Protein AF-A0A662KW17-F1 (afdb_monomer_lite)

pLDDT: mean 83.24, std 11.3, range [50.25, 94.62]

Secondary structure (DSSP, 8-state):
--TTS-HHHHHHHHHHHHHHHHHHH------GGGGTTTTTTTTTTS-HHHHHHHHHHHH--

Structure (mmCIF, N/CA/C/O backbone):
data_AF-A0A662KW17-F1
#
_entry.id   AF-A0A662KW17-F1
#
loop_
_atom_site.group_PDB
_atom_site.id
_atom_site.type_symbol
_atom_site.label_atom_id
_atom_site.label_alt_id
_atom_site.label_comp_id
_atom_site.label_asym_id
_atom_site.label_entity_id
_atom_site.label_seq_id
_atom_site.pdbx_PDB_ins_code
_atom_site.Cartn_x
_atom_site.Cartn_y
_atom_site.Cartn_z
_atom_site.occupancy
_atom_site.B_iso_or_equiv
_atom_site.auth_seq_id
_atom_site.auth_comp_id
_atom_site.auth_asym_id
_atom_site.auth_atom_id
_atom_site.pdbx_PDB_model_num
ATOM 1 N N . MET A 1 1 ? -14.564 14.533 32.115 1.00 50.25 1 MET A N 1
ATOM 2 C CA . MET A 1 1 ? -13.745 15.186 31.072 1.00 50.25 1 MET A CA 1
ATOM 3 C C . MET A 1 1 ? -14.214 14.830 29.649 1.00 50.25 1 MET A C 1
ATOM 5 O O . MET A 1 1 ? -13.401 14.810 28.744 1.00 50.25 1 MET A O 1
ATOM 9 N N . PHE A 1 2 ? -15.515 14.564 29.439 1.00 52.44 2 PHE A N 1
ATOM 10 C CA . PHE A 1 2 ? -16.112 14.281 28.115 1.00 52.44 2 PHE A CA 1
ATOM 11 C C . PHE A 1 2 ? -17.228 15.276 27.746 1.00 52.44 2 PHE A C 1
ATOM 13 O O . PHE A 1 2 ? -17.779 15.216 26.661 1.00 52.44 2 PHE A O 1
ATOM 20 N N . GLN A 1 3 ? -17.568 16.194 28.657 1.00 55.22 3 GLN A N 1
ATOM 21 C CA . GLN A 1 3 ? -18.665 17.159 28.502 1.00 55.22 3 GLN A CA 1
ATOM 22 C C . GLN A 1 3 ? -18.221 18.490 27.866 1.00 55.22 3 GLN A C 1
ATOM 24 O O . GLN A 1 3 ? -18.998 19.434 27.851 1.00 55.22 3 GLN A O 1
ATOM 29 N N . GLN A 1 4 ? -16.973 18.585 27.396 1.00 65.56 4 GLN A N 1
ATOM 30 C CA . GLN A 1 4 ? -16.405 19.788 26.765 1.00 65.56 4 GLN A CA 1
ATOM 31 C C . GLN A 1 4 ? -16.116 19.605 25.269 1.00 65.56 4 GLN A C 1
ATOM 33 O O . GLN A 1 4 ? -15.587 20.522 24.657 1.00 65.56 4 GLN A O 1
ATOM 38 N N . LEU A 1 5 ? -16.419 18.431 24.710 1.00 69.25 5 LEU A N 1
ATOM 39 C CA . LEU A 1 5 ? -16.267 18.162 23.283 1.00 69.25 5 LEU A CA 1
ATOM 40 C C . LEU A 1 5 ? -17.587 18.464 22.589 1.00 69.25 5 LEU A C 1
ATOM 42 O O . LEU A 1 5 ? -18.639 18.010 23.061 1.00 69.25 5 LEU A O 1
ATOM 46 N N . GLU A 1 6 ? -17.517 19.188 21.480 1.00 82.56 6 GLU A N 1
ATOM 47 C CA . GLU A 1 6 ? -18.663 19.397 20.603 1.00 82.56 6 GLU A CA 1
ATOM 48 C C . GLU A 1 6 ? -19.161 18.048 20.070 1.00 82.56 6 GLU A C 1
ATOM 50 O O . GLU A 1 6 ? -18.416 17.068 19.977 1.00 82.56 6 GLU A O 1
ATOM 55 N N . VAL A 1 7 ? -20.448 17.970 19.730 1.00 83.88 7 VAL A N 1
ATOM 56 C CA . VAL A 1 7 ? -21.084 16.706 19.306 1.00 83.88 7 VAL A CA 1
ATOM 57 C C . VAL A 1 7 ? -20.347 16.071 18.120 1.00 83.88 7 VAL A C 1
ATOM 59 O O . VAL A 1 7 ? -20.210 14.852 18.059 1.00 83.88 7 VAL A O 1
ATOM 62 N N . GLU A 1 8 ? -19.819 16.888 17.211 1.00 86.19 8 GLU A N 1
ATOM 63 C CA . GLU A 1 8 ? -19.028 16.444 16.059 1.00 86.19 8 GLU A CA 1
ATOM 64 C C . GLU A 1 8 ? -17.703 15.783 16.470 1.00 86.19 8 GLU A C 1
ATOM 66 O O . GLU A 1 8 ? -17.349 14.719 15.964 1.00 86.19 8 GLU A O 1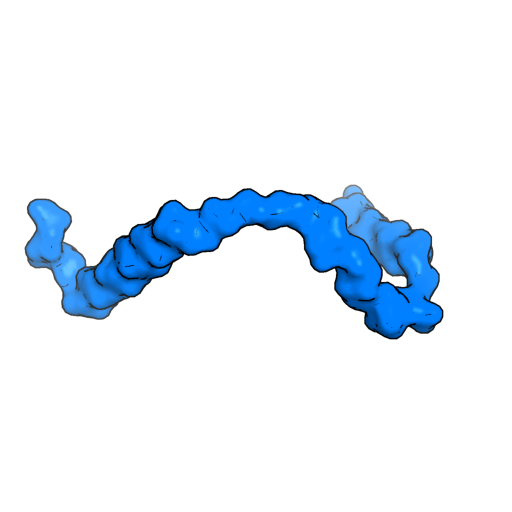
ATOM 71 N N . GLU A 1 9 ? -17.012 16.336 17.465 1.00 84.69 9 GLU A N 1
ATOM 72 C CA . GLU A 1 9 ? -15.773 15.760 17.996 1.00 84.69 9 GLU A CA 1
ATOM 73 C C . GLU A 1 9 ? -16.041 14.436 18.725 1.00 84.69 9 GLU A C 1
ATOM 75 O O . GLU A 1 9 ? -15.250 13.495 18.640 1.00 84.69 9 GLU A O 1
ATOM 80 N N . GLN A 1 10 ? -17.182 1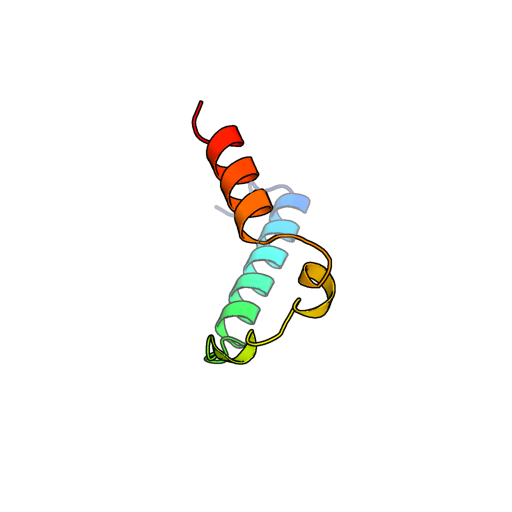4.331 19.413 1.00 85.62 10 GLN A N 1
ATOM 81 C CA . GLN A 1 10 ? -17.608 13.081 20.045 1.00 85.62 10 GLN A CA 1
ATOM 82 C C . GLN A 1 10 ? -17.907 11.995 19.007 1.00 85.62 10 GLN A C 1
ATOM 84 O O . GLN A 1 10 ? -17.559 10.834 19.229 1.00 85.62 10 GLN A O 1
ATOM 89 N N . LEU A 1 11 ? -18.524 12.360 17.879 1.00 89.19 11 LEU A N 1
ATOM 90 C CA . LEU A 1 11 ? -18.799 11.440 16.774 1.00 89.19 11 LEU A CA 1
ATOM 91 C C . LEU A 1 11 ? -17.505 10.955 16.114 1.00 89.19 11 LEU A C 1
ATOM 93 O O . LEU A 1 11 ? -17.334 9.745 15.965 1.00 89.19 11 LEU A O 1
ATOM 97 N N . HIS A 1 12 ? -16.566 11.856 15.820 1.00 87.69 12 HIS A N 1
ATOM 98 C CA . HIS A 1 12 ? -15.257 11.478 15.281 1.00 87.69 12 HIS A CA 1
ATOM 99 C C . HIS A 1 12 ? -14.478 10.557 16.219 1.00 87.69 12 HIS A C 1
ATOM 101 O O . HIS A 1 12 ? -13.952 9.530 15.792 1.00 87.69 12 HIS A O 1
ATOM 107 N N . LEU A 1 13 ? -14.477 10.851 17.521 1.00 89.50 13 LEU A N 1
ATOM 108 C CA . LEU A 1 13 ? -13.833 9.983 18.503 1.00 89.50 13 LEU A CA 1
ATOM 109 C C . LEU A 1 13 ? -14.450 8.575 18.511 1.00 89.50 13 LEU A C 1
ATOM 111 O O . LEU A 1 13 ? -13.748 7.577 18.688 1.00 89.50 13 LEU A O 1
ATOM 115 N N . LEU A 1 14 ? -15.767 8.482 18.327 1.00 92.94 14 LEU A N 1
ATOM 116 C CA . LEU A 1 14 ? -16.483 7.212 18.293 1.00 92.94 14 LEU A CA 1
ATOM 117 C C . LEU A 1 14 ? -16.135 6.412 17.028 1.00 92.94 14 LEU A C 1
ATOM 119 O O . LEU A 1 14 ? -15.905 5.204 17.119 1.00 92.94 14 LEU A O 1
ATOM 123 N N . GLU A 1 15 ? -16.016 7.073 15.877 1.00 92.25 15 GLU A N 1
ATOM 124 C CA . GLU A 1 15 ? -15.533 6.467 14.629 1.00 92.25 15 GLU A CA 1
ATOM 125 C C . GLU A 1 15 ? -14.104 5.931 14.767 1.00 92.25 15 GLU A C 1
ATOM 127 O O . GLU A 1 15 ? -13.848 4.769 14.429 1.00 92.25 15 GLU A O 1
ATOM 132 N N . ASP A 1 16 ? -13.202 6.721 15.349 1.00 90.12 16 ASP A N 1
ATOM 133 C CA . ASP A 1 16 ? -11.811 6.333 15.590 1.00 90.12 16 ASP A CA 1
ATOM 134 C C . ASP A 1 16 ? -11.713 5.127 16.529 1.00 90.12 16 ASP A C 1
ATOM 136 O O . ASP A 1 16 ? -10.971 4.171 16.274 1.00 90.12 16 ASP A O 1
ATOM 140 N N . LEU A 1 17 ? -12.504 5.120 17.605 1.00 91.12 17 LEU A N 1
ATOM 141 C CA . LEU A 1 17 ? -12.582 3.992 18.531 1.00 91.12 17 LEU A CA 1
ATOM 142 C C . LEU A 1 17 ? -13.077 2.725 17.827 1.00 91.12 17 LEU A C 1
ATOM 144 O O . LEU A 1 17 ? -12.494 1.650 18.005 1.00 91.12 17 LEU A O 1
ATOM 148 N N . VAL A 1 18 ? -14.108 2.837 16.989 1.00 90.88 18 VAL A N 1
ATOM 149 C CA . VAL A 1 18 ? -14.627 1.711 16.202 1.00 90.88 18 VAL A CA 1
ATOM 150 C C . VAL A 1 18 ? -13.576 1.201 15.213 1.00 90.88 18 VAL A C 1
ATOM 152 O O . VAL A 1 18 ? -13.379 -0.014 15.111 1.00 90.88 18 VAL A O 1
ATOM 155 N N . ALA A 1 19 ? -12.873 2.091 14.511 1.00 85.88 19 ALA A N 1
ATOM 156 C CA . ALA A 1 19 ? -11.806 1.734 13.579 1.00 85.88 19 ALA A CA 1
ATOM 157 C C . ALA A 1 19 ? -10.649 1.015 14.290 1.00 85.88 19 ALA A C 1
ATOM 159 O O . ALA A 1 19 ? -10.197 -0.042 13.837 1.00 85.88 19 ALA A O 1
ATOM 160 N N . MET A 1 20 ? -10.226 1.517 15.454 1.00 85.38 20 MET A N 1
ATOM 161 C CA . MET A 1 20 ? -9.189 0.887 16.271 1.00 85.38 20 MET A CA 1
ATOM 162 C C . MET A 1 20 ? -9.592 -0.509 16.750 1.00 85.38 20 MET A C 1
ATOM 164 O O . MET A 1 20 ? -8.780 -1.435 16.697 1.00 85.38 20 MET A O 1
ATOM 168 N N . VAL A 1 21 ? -10.833 -0.688 17.209 1.00 85.88 21 VAL A N 1
ATOM 169 C CA . VAL A 1 21 ? -11.324 -1.996 17.665 1.00 85.88 21 VAL A CA 1
ATOM 170 C C . VAL A 1 21 ? -11.403 -2.982 16.498 1.00 85.88 21 VAL A C 1
ATOM 172 O O . VAL A 1 21 ? -10.897 -4.098 16.622 1.00 85.88 21 VAL A O 1
ATOM 175 N N . LYS A 1 22 ? -11.941 -2.570 15.342 1.00 79.06 22 LYS A N 1
ATOM 176 C CA . LYS A 1 22 ? -11.975 -3.397 14.121 1.00 79.06 22 LYS A CA 1
ATOM 177 C C . LYS A 1 22 ? -10.572 -3.799 13.655 1.00 79.06 22 LYS A C 1
ATOM 179 O O . LYS A 1 22 ? -10.345 -4.957 13.314 1.00 79.06 22 LYS A O 1
ATOM 184 N N . GLY A 1 23 ? -9.610 -2.877 13.689 1.00 72.19 23 GLY A N 1
ATOM 185 C CA . GLY A 1 23 ? -8.218 -3.158 13.322 1.00 72.19 23 GLY A CA 1
ATOM 186 C C . GLY A 1 23 ? -7.521 -4.148 14.264 1.00 72.19 23 GLY A C 1
ATOM 187 O O . GLY A 1 23 ? -6.650 -4.906 13.837 1.00 72.19 23 GLY A O 1
ATOM 188 N N . ARG A 1 24 ? -7.921 -4.188 15.543 1.00 71.44 24 ARG A N 1
ATOM 189 C CA . ARG A 1 24 ? -7.404 -5.152 16.529 1.00 71.44 24 ARG A CA 1
ATOM 190 C C . ARG A 1 24 ? -7.998 -6.548 16.356 1.00 71.44 24 ARG A C 1
ATOM 192 O O . ARG A 1 24 ? -7.279 -7.524 16.544 1.00 71.44 24 ARG A O 1
ATOM 199 N N . THR A 1 25 ? -9.276 -6.656 15.997 1.00 64.75 25 THR A N 1
ATOM 200 C CA . THR A 1 25 ? -9.956 -7.954 15.830 1.00 64.75 25 THR A CA 1
ATOM 201 C C . THR A 1 25 ? -9.680 -8.611 14.476 1.00 64.75 25 THR A C 1
ATOM 203 O O . THR A 1 25 ? -9.781 -9.830 14.364 1.00 64.75 25 THR A O 1
ATOM 206 N N . LEU A 1 26 ? -9.280 -7.833 13.464 1.00 62.47 26 LEU A N 1
ATOM 207 C CA . LEU A 1 26 ? -9.034 -8.303 12.095 1.00 62.47 26 LEU A CA 1
ATOM 208 C C . LEU A 1 26 ? -7.556 -8.422 11.721 1.00 62.47 26 LEU A C 1
ATOM 210 O O . LEU A 1 26 ? -7.252 -8.597 10.541 1.00 62.47 26 LEU A O 1
ATOM 214 N N . ARG A 1 27 ? -6.619 -8.346 12.676 1.00 64.31 27 ARG A N 1
ATOM 215 C CA . ARG A 1 27 ? -5.187 -8.472 12.368 1.00 64.31 27 ARG A CA 1
ATOM 216 C C . ARG A 1 27 ? -4.831 -9.920 12.017 1.00 64.31 27 ARG A C 1
ATOM 218 O O . ARG A 1 27 ? -4.268 -10.670 12.813 1.00 64.31 27 ARG A O 1
ATOM 225 N N . LYS A 1 28 ? -5.177 -10.315 10.793 1.00 69.81 28 LYS A N 1
ATOM 226 C CA . LYS A 1 28 ? -4.641 -11.500 10.138 1.00 69.81 28 LYS A CA 1
ATOM 227 C C . LYS A 1 28 ? -3.128 -11.311 10.056 1.00 69.81 28 LYS A C 1
ATOM 229 O O . LYS A 1 28 ? -2.643 -10.228 9.731 1.00 69.81 28 LYS A O 1
ATOM 234 N N . LYS A 1 29 ? -2.369 -12.348 10.406 1.00 75.94 29 LYS A N 1
ATOM 235 C CA . LYS A 1 29 ? -0.943 -12.364 10.078 1.00 75.94 29 LYS A CA 1
ATOM 236 C C . LYS A 1 29 ? -0.859 -12.481 8.562 1.00 75.94 29 LYS A C 1
ATOM 238 O O . LYS A 1 29 ? -1.277 -13.500 8.025 1.00 75.94 29 LYS A O 1
ATOM 243 N N . HIS A 1 30 ? -0.392 -11.419 7.925 1.00 82.12 30 HIS A N 1
ATOM 244 C CA . HIS A 1 30 ? -0.132 -11.397 6.496 1.00 82.12 30 HIS A CA 1
ATOM 245 C C . HIS A 1 30 ? 1.304 -11.841 6.255 1.00 82.12 30 HIS A C 1
ATOM 247 O O . HIS A 1 30 ? 2.216 -11.391 6.956 1.00 82.12 30 HIS A O 1
ATOM 253 N N . ASP A 1 31 ? 1.496 -12.726 5.286 1.00 86.19 31 ASP A N 1
ATOM 254 C CA . ASP A 1 31 ? 2.825 -12.988 4.747 1.00 86.19 31 ASP A CA 1
ATOM 255 C C . ASP A 1 31 ? 3.155 -11.884 3.734 1.00 86.19 31 ASP A C 1
ATOM 257 O O . ASP A 1 31 ? 2.335 -11.542 2.885 1.00 86.19 31 ASP A O 1
ATOM 261 N N . ILE A 1 32 ? 4.364 -11.324 3.792 1.00 87.44 32 ILE A N 1
ATOM 262 C CA . ILE A 1 32 ? 4.812 -10.339 2.801 1.00 87.44 32 ILE A CA 1
ATOM 263 C C . ILE A 1 32 ? 4.805 -10.910 1.374 1.00 87.44 32 ILE A C 1
ATOM 265 O O . ILE A 1 32 ? 4.656 -10.167 0.404 1.00 87.44 32 ILE A O 1
ATOM 269 N N . LEU A 1 33 ? 4.893 -12.237 1.235 1.00 90.44 33 LEU A N 1
ATOM 270 C CA . LEU A 1 33 ? 4.765 -12.940 -0.038 1.00 90.44 33 LEU A CA 1
ATOM 271 C C . LEU A 1 33 ? 3.370 -12.824 -0.668 1.00 90.44 33 LEU A C 1
ATOM 273 O O . LEU A 1 33 ? 3.254 -13.037 -1.873 1.00 90.44 33 LEU A O 1
ATOM 277 N N . GLU A 1 34 ? 2.335 -12.430 0.082 1.00 88.56 34 GLU A N 1
ATOM 278 C CA . GLU A 1 34 ? 1.006 -12.115 -0.470 1.00 88.56 34 GLU A CA 1
ATOM 279 C C . GLU A 1 34 ? 1.060 -10.954 -1.475 1.00 88.56 34 GLU A C 1
ATOM 281 O O . GLU A 1 34 ? 0.225 -10.870 -2.373 1.00 88.56 34 GLU A O 1
ATOM 286 N N . LEU A 1 35 ? 2.070 -10.082 -1.367 1.00 89.44 35 LEU A N 1
ATOM 287 C CA . LEU A 1 35 ? 2.280 -8.971 -2.295 1.00 89.44 35 LEU A CA 1
ATOM 288 C C . LEU A 1 35 ? 3.050 -9.376 -3.558 1.00 89.44 35 LEU A C 1
ATOM 290 O O . LEU A 1 35 ? 3.194 -8.574 -4.484 1.00 89.44 35 LEU A O 1
ATOM 294 N N . LYS A 1 36 ? 3.573 -10.606 -3.626 1.00 87.62 36 LYS A N 1
ATOM 295 C CA . LYS A 1 36 ? 4.419 -11.041 -4.737 1.00 87.62 36 LYS A CA 1
ATOM 296 C C . LYS A 1 36 ? 3.635 -11.019 -6.048 1.00 87.62 36 LYS A C 1
ATOM 298 O O . LYS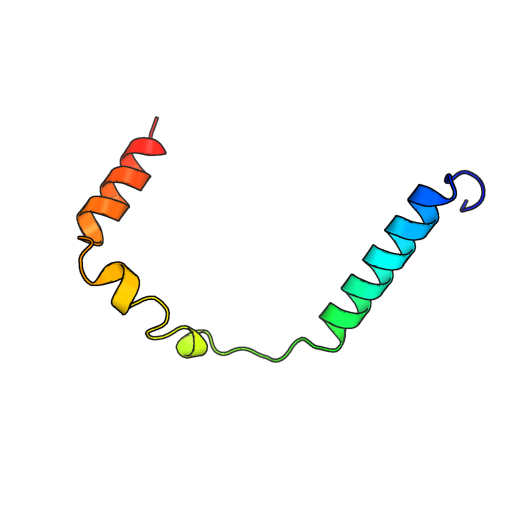 A 1 36 ? 2.658 -11.737 -6.223 1.00 87.62 36 LYS A O 1
ATOM 303 N N . GLY A 1 37 ? 4.131 -10.239 -7.004 1.00 86.56 37 GLY A N 1
ATOM 304 C CA . GLY A 1 37 ? 3.531 -10.116 -8.332 1.00 86.56 37 GLY A CA 1
ATOM 305 C C . GLY A 1 37 ? 2.402 -9.090 -8.416 1.00 86.56 37 GLY A C 1
ATOM 306 O O . GLY A 1 37 ? 1.986 -8.765 -9.529 1.00 86.56 37 GLY A O 1
ATOM 307 N N . LEU A 1 38 ? 1.959 -8.516 -7.291 1.00 88.94 38 LEU A N 1
ATOM 308 C CA . LEU A 1 38 ? 1.085 -7.349 -7.327 1.00 88.94 38 LEU A CA 1
ATOM 309 C C . LEU A 1 38 ? 1.828 -6.190 -7.999 1.00 88.94 38 LEU A C 1
ATOM 311 O O . LEU A 1 38 ? 2.979 -5.899 -7.685 1.00 88.94 38 LEU A O 1
ATOM 315 N N . GLY A 1 39 ? 1.174 -5.559 -8.972 1.00 84.94 39 GLY A N 1
ATOM 316 C CA . GLY A 1 39 ? 1.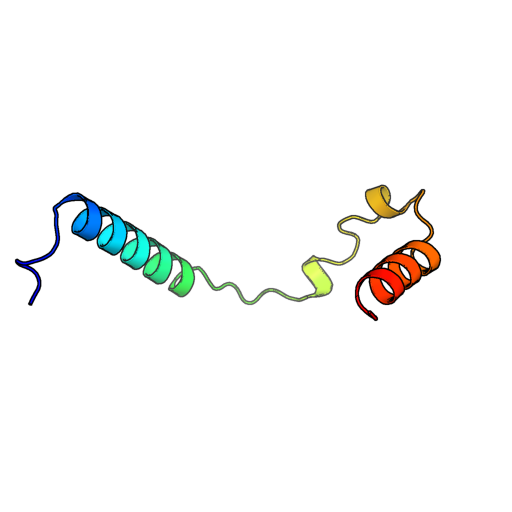736 -4.440 -9.723 1.00 84.94 39 GLY A CA 1
ATOM 317 C C . GLY A 1 39 ? 2.692 -4.819 -10.856 1.00 84.94 39 GLY A C 1
ATOM 318 O O . GLY A 1 39 ? 3.074 -3.925 -11.597 1.00 84.94 39 GLY A O 1
ATOM 319 N N . LYS A 1 40 ? 3.034 -6.099 -11.072 1.00 88.06 40 LYS A N 1
ATOM 320 C CA . LYS A 1 40 ? 3.956 -6.513 -12.152 1.00 88.06 40 LYS A CA 1
ATOM 321 C C . LYS A 1 40 ? 3.596 -5.903 -13.515 1.00 88.06 40 LYS A C 1
ATOM 323 O O . LYS A 1 40 ? 4.469 -5.390 -14.200 1.00 88.06 40 LYS A O 1
ATOM 328 N N . GLU A 1 41 ? 2.314 -5.934 -13.873 1.00 89.94 41 GLU A N 1
ATOM 329 C CA . GLU A 1 41 ? 1.821 -5.393 -15.146 1.00 89.94 41 GLU A CA 1
ATOM 330 C C . GLU A 1 41 ? 1.923 -3.859 -15.216 1.00 89.94 41 GLU A C 1
ATOM 332 O O . GLU A 1 41 ? 2.160 -3.310 -16.286 1.00 89.94 41 GLU A O 1
ATOM 337 N N . LEU A 1 42 ? 1.816 -3.161 -14.077 1.00 88.50 42 LEU A N 1
ATOM 338 C CA . LEU A 1 42 ? 2.005 -1.705 -14.004 1.00 88.50 42 LEU A CA 1
ATOM 339 C C . LEU A 1 42 ? 3.468 -1.321 -14.257 1.00 88.50 42 LEU A C 1
ATOM 341 O O . LEU A 1 42 ? 3.740 -0.318 -14.907 1.00 88.50 42 LEU A O 1
ATOM 345 N N . TRP A 1 43 ? 4.399 -2.150 -13.784 1.00 88.25 43 TRP A N 1
ATOM 346 C CA . TRP A 1 43 ? 5.838 -1.970 -13.985 1.00 88.25 43 TRP A CA 1
ATOM 347 C C . TRP A 1 43 ? 6.339 -2.516 -15.329 1.00 88.25 43 TRP A C 1
ATOM 349 O O . TRP A 1 43 ? 7.506 -2.340 -15.654 1.00 88.25 43 TRP A O 1
ATOM 359 N N . GLY A 1 44 ? 5.486 -3.161 -16.134 1.00 86.75 44 GLY A N 1
ATOM 360 C CA . GLY A 1 44 ? 5.904 -3.850 -17.361 1.00 86.75 44 GLY A CA 1
ATOM 361 C C . GLY A 1 44 ? 6.533 -2.946 -18.427 1.00 86.75 44 GLY A C 1
ATOM 362 O O . GLY A 1 44 ? 7.353 -3.417 -19.208 1.00 86.75 44 GLY A O 1
ATOM 363 N N . ASN A 1 45 ? 6.183 -1.657 -18.434 1.00 89.81 45 ASN A N 1
ATOM 364 C CA . ASN A 1 45 ? 6.710 -0.656 -19.371 1.00 89.81 45 ASN A CA 1
ATOM 365 C C . ASN A 1 45 ? 7.525 0.446 -18.671 1.00 89.81 45 ASN A C 1
ATOM 367 O O . ASN A 1 45 ? 7.797 1.477 -19.280 1.00 89.81 45 ASN A O 1
ATOM 371 N N . ILE A 1 46 ? 7.861 0.260 -17.391 1.00 91.00 46 ILE A N 1
ATOM 372 C CA . ILE A 1 46 ? 8.619 1.224 -16.591 1.00 91.00 46 ILE A CA 1
ATOM 373 C C . ILE A 1 46 ? 9.972 0.595 -16.281 1.00 91.00 46 ILE A C 1
ATOM 375 O O . ILE A 1 46 ? 10.032 -0.492 -15.705 1.00 91.00 46 ILE A O 1
ATOM 379 N N . ASP A 1 47 ? 11.062 1.278 -16.629 1.00 92.25 47 ASP A N 1
ATOM 380 C CA . ASP A 1 47 ? 12.375 0.884 -16.128 1.00 92.25 47 ASP A CA 1
ATOM 381 C C . ASP A 1 47 ? 12.428 1.164 -14.621 1.00 92.25 47 ASP A C 1
ATOM 383 O O . ASP A 1 47 ? 12.413 2.307 -14.158 1.00 92.25 47 ASP A O 1
ATOM 387 N N . ALA A 1 48 ? 12.441 0.086 -13.840 1.00 89.88 48 ALA A N 1
ATOM 388 C CA . ALA A 1 48 ? 12.401 0.170 -12.391 1.00 89.88 48 ALA A CA 1
ATOM 389 C C . ALA A 1 48 ? 13.650 0.840 -11.797 1.00 89.88 48 ALA A C 1
ATOM 391 O O . ALA A 1 48 ? 13.546 1.442 -10.731 1.00 89.88 48 ALA A O 1
ATOM 392 N N . GLN A 1 49 ? 14.815 0.730 -12.446 1.00 91.25 49 GLN A N 1
ATOM 393 C CA . GLN A 1 49 ? 16.032 1.396 -11.974 1.00 91.25 49 GLN A CA 1
ATOM 394 C C . GLN A 1 49 ? 15.976 2.887 -12.276 1.00 91.25 49 GLN A C 1
ATOM 396 O O . GLN A 1 49 ? 16.208 3.688 -11.375 1.00 91.25 49 GLN A O 1
ATOM 401 N N . GLU A 1 50 ? 15.580 3.257 -13.494 1.00 94.62 50 GLU A N 1
ATOM 402 C CA . GLU A 1 50 ? 15.444 4.665 -13.878 1.00 94.62 50 GLU A CA 1
ATOM 403 C C . GLU A 1 50 ? 14.435 5.400 -12.984 1.00 94.62 50 GLU A C 1
ATOM 405 O O . GLU A 1 50 ? 14.720 6.487 -12.479 1.00 94.62 50 GLU A O 1
ATOM 410 N N . TYR A 1 51 ? 13.282 4.775 -12.718 1.00 92.69 51 TYR A N 1
ATOM 411 C CA . TYR A 1 51 ? 12.276 5.331 -11.815 1.00 92.69 51 TYR A CA 1
ATOM 412 C C . TYR A 1 51 ? 12.831 5.529 -10.397 1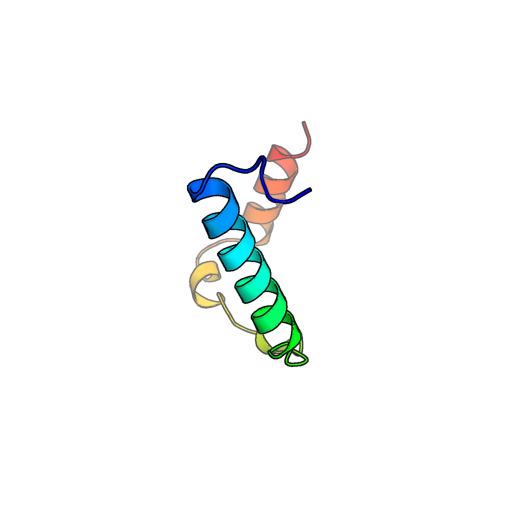.00 92.69 51 TYR A C 1
ATOM 414 O O . TYR A 1 51 ? 12.680 6.598 -9.805 1.00 92.69 51 TYR A O 1
ATOM 422 N N . LEU A 1 52 ? 13.511 4.515 -9.854 1.00 92.12 52 LEU A N 1
ATOM 423 C CA . LEU A 1 52 ? 14.076 4.574 -8.507 1.00 92.12 52 LEU A CA 1
ATOM 424 C C . LEU A 1 52 ? 15.152 5.659 -8.386 1.00 92.12 52 LEU A C 1
ATOM 426 O O . LEU A 1 52 ? 15.213 6.358 -7.376 1.00 92.12 52 LEU A O 1
ATOM 430 N N . ASP A 1 53 ? 15.999 5.799 -9.402 1.00 94.19 53 ASP A N 1
ATOM 431 C CA . ASP A 1 53 ? 17.056 6.803 -9.422 1.00 94.19 53 ASP A CA 1
ATOM 432 C C . ASP A 1 53 ? 16.484 8.218 -9.580 1.00 94.19 53 ASP A C 1
ATOM 434 O O . ASP A 1 53 ? 16.972 9.145 -8.934 1.00 94.19 53 ASP A O 1
ATOM 438 N N . SER A 1 54 ? 15.402 8.390 -10.348 1.00 93.06 54 SER A N 1
ATOM 439 C CA . SER A 1 54 ? 14.663 9.656 -10.417 1.00 93.06 54 SER A CA 1
ATOM 440 C C . SER A 1 54 ? 14.087 10.057 -9.055 1.00 93.06 54 SER A C 1
ATOM 442 O O . SER A 1 54 ? 14.313 11.183 -8.610 1.00 93.06 54 SER A O 1
ATOM 444 N N . GLU A 1 55 ? 13.425 9.130 -8.357 1.00 94.38 55 GLU A N 1
ATOM 445 C CA . GLU A 1 55 ? 12.885 9.366 -7.011 1.00 94.38 55 GLU A CA 1
ATOM 446 C C . GLU A 1 55 ? 13.999 9.691 -6.004 1.00 94.38 55 GLU A C 1
ATOM 448 O O . GLU A 1 55 ? 13.885 10.634 -5.222 1.00 94.38 55 GLU A O 1
ATOM 453 N N . ARG A 1 56 ? 15.123 8.963 -6.053 1.00 93.00 56 ARG A N 1
ATOM 454 C CA . ARG A 1 56 ? 16.293 9.234 -5.202 1.00 93.00 56 ARG A CA 1
ATOM 455 C C . ARG A 1 56 ? 16.847 10.627 -5.436 1.00 93.00 56 ARG A C 1
ATOM 457 O O . ARG A 1 56 ? 17.037 11.346 -4.465 1.00 93.00 56 ARG A O 1
ATOM 464 N N . ASN A 1 57 ? 17.050 11.003 -6.695 1.00 93.50 57 ASN A N 1
ATOM 465 C CA . ASN A 1 57 ? 17.556 12.321 -7.066 1.00 93.50 57 ASN A CA 1
ATOM 466 C C . ASN A 1 57 ? 16.585 13.442 -6.668 1.00 93.50 57 ASN A C 1
ATOM 468 O O . ASN A 1 57 ? 17.026 14.523 -6.294 1.00 93.50 57 ASN A O 1
ATOM 472 N N . ALA A 1 58 ? 15.273 13.191 -6.714 1.00 90.88 58 ALA A N 1
ATOM 473 C CA . ALA A 1 58 ? 14.258 14.147 -6.274 1.00 90.88 58 ALA A CA 1
ATOM 474 C C . ALA A 1 58 ? 14.236 14.344 -4.745 1.00 90.88 58 ALA A C 1
ATOM 476 O O . ALA A 1 58 ? 13.805 15.393 -4.268 1.00 90.88 58 ALA A O 1
ATOM 477 N N . TRP A 1 59 ? 14.686 13.348 -3.976 1.00 87.06 59 TRP A N 1
ATOM 478 C CA . TRP A 1 59 ? 14.720 13.385 -2.509 1.00 87.06 59 TRP A CA 1
ATOM 479 C C . TRP A 1 59 ? 16.092 13.766 -1.947 1.00 87.06 59 TRP A C 1
ATOM 481 O O . TRP A 1 59 ? 16.179 14.297 -0.839 1.00 87.06 59 TRP A O 1
ATOM 491 N N . SER A 1 60 ? 17.166 13.513 -2.693 1.00 68.44 60 SER A N 1
ATOM 492 C CA . SER A 1 60 ? 18.499 14.028 -2.409 1.00 68.44 60 SER A CA 1
ATOM 493 C C . SER A 1 60 ? 18.60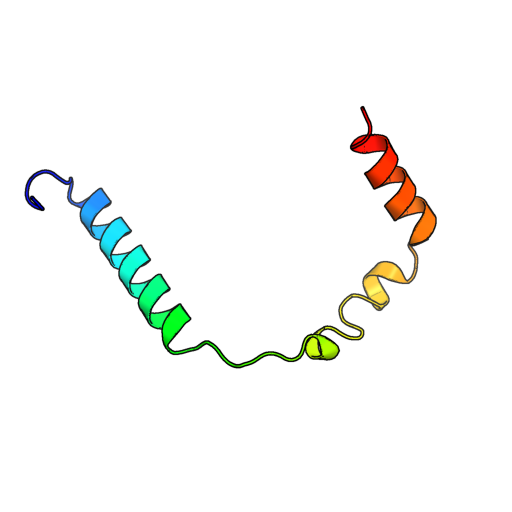0 15.466 -2.919 1.00 68.44 60 SER A C 1
ATOM 495 O O . SER A 1 60 ? 19.138 15.711 -3.999 1.00 68.44 60 SER A O 1
ATOM 497 N N . GLY A 1 61 ? 18.019 16.396 -2.159 1.00 59.25 61 GLY A N 1
ATOM 498 C CA . GLY A 1 61 ? 18.316 17.824 -2.296 1.00 59.25 61 GLY A CA 1
ATOM 499 C C . GLY A 1 61 ? 19.794 18.128 -2.079 1.00 59.25 61 GLY A C 1
ATOM 500 O O . GLY A 1 61 ? 20.418 17.448 -1.230 1.00 59.25 61 GLY A O 1
#

Radius of gyration: 21.29 Å; chains: 1; bounding box: 40×33×50 Å

Sequence (61 aa):
MFQQLEVEEQLHLLEDLVAMVKGRTLRKKHDILELKGLGKELWGNIDAQEYLDSERNAWSG

Foldseek 3Di:
DPVPDDPVRVVVVVVVVVVVVVCVVPPDPDDPCVCPPPCVVVCVPPDPVVVVVVVVVVVVD